Protein AF-A0A3M2DIX0-F1 (afdb_monomer_lite)

Sequence (133 aa):
TVSFRIIEAATAKVVYTDTVKASKEVTGRSVEGITIGEYHQPSEFARLPTDLELLDTLASSVAVRVGDQLLARFKDVDLSYQQKSTALAKLGNLEDAAEYQAWATVIRKRKGVLAEHEPEQLRELALKALLGR

Structure (mmCIF, N/CA/C/O backbone):
data_AF-A0A3M2DIX0-F1
#
_entry.id   AF-A0A3M2DIX0-F1
#
loop_
_atom_site.group_PDB
_atom_site.id
_atom_site.type_symbol
_atom_site.label_atom_id
_atom_site.label_alt_id
_atom_site.label_comp_id
_atom_site.label_asym_id
_atom_site.label_entity_id
_atom_site.label_seq_id
_atom_site.pdbx_PDB_ins_code
_atom_site.Cartn_x
_atom_site.Cartn_y
_atom_site.Cartn_z
_atom_site.occupancy
_atom_site.B_iso_or_equiv
_atom_site.auth_seq_id
_atom_site.auth_comp_id
_atom_site.auth_asym_id
_atom_site.auth_atom_id
_atom_site.pdbx_PDB_model_num
ATOM 1 N N . THR A 1 1 ? -1.992 5.115 17.889 1.00 88.50 1 THR A N 1
ATOM 2 C CA . THR A 1 1 ? -1.085 5.542 16.800 1.00 88.50 1 THR A CA 1
ATOM 3 C C . THR A 1 1 ? -0.202 4.385 16.423 1.00 88.50 1 THR A C 1
ATOM 5 O O . THR A 1 1 ? 0.314 3.744 17.327 1.00 88.50 1 THR A O 1
ATOM 8 N N . VAL A 1 2 ? -0.037 4.115 15.131 1.00 91.75 2 VAL A N 1
ATOM 9 C CA . VAL A 1 2 ? 0.839 3.053 14.620 1.00 91.75 2 VAL A CA 1
ATOM 10 C C . VAL A 1 2 ? 1.719 3.638 13.527 1.00 91.75 2 VAL A C 1
ATOM 12 O O . VAL A 1 2 ? 1.214 4.290 12.617 1.00 91.75 2 VAL A O 1
ATOM 15 N N . SER A 1 3 ? 3.024 3.407 13.618 1.00 92.94 3 SER A N 1
ATOM 16 C CA . SER A 1 3 ? 3.991 3.782 12.585 1.00 92.94 3 SER A CA 1
ATOM 17 C C . SER A 1 3 ? 4.479 2.533 11.868 1.00 92.94 3 SER A C 1
ATOM 19 O O . SER A 1 3 ? 4.751 1.521 12.513 1.00 92.94 3 SER A O 1
ATOM 21 N N . PHE A 1 4 ? 4.608 2.603 10.547 1.00 91.56 4 PHE A N 1
ATOM 22 C CA . PHE A 1 4 ? 5.074 1.484 9.734 1.00 91.56 4 PHE A CA 1
ATOM 23 C C . PHE A 1 4 ? 6.090 1.939 8.688 1.00 91.56 4 PHE A C 1
ATOM 25 O O . PHE A 1 4 ? 6.190 3.119 8.342 1.00 91.56 4 PHE A O 1
ATOM 32 N N . ARG A 1 5 ? 6.885 0.981 8.206 1.00 92.94 5 ARG A N 1
ATOM 33 C CA . ARG A 1 5 ? 7.933 1.199 7.206 1.00 92.94 5 ARG A CA 1
ATOM 34 C C . ARG A 1 5 ? 7.901 0.089 6.170 1.00 92.94 5 ARG A C 1
ATOM 36 O O . ARG A 1 5 ? 7.617 -1.056 6.505 1.00 92.94 5 ARG A O 1
ATOM 43 N N . ILE A 1 6 ? 8.237 0.436 4.933 1.00 88.81 6 ILE A N 1
ATOM 44 C CA . ILE A 1 6 ? 8.449 -0.521 3.845 1.00 88.81 6 ILE A CA 1
ATOM 45 C C . ILE A 1 6 ? 9.943 -0.563 3.565 1.00 88.81 6 ILE A C 1
ATOM 47 O O . ILE A 1 6 ? 10.567 0.482 3.350 1.00 88.81 6 ILE A O 1
ATOM 51 N N . ILE A 1 7 ? 10.505 -1.766 3.581 1.00 89.38 7 ILE A N 1
ATOM 52 C CA . ILE A 1 7 ? 11.936 -2.009 3.433 1.00 89.38 7 ILE A CA 1
ATOM 53 C C . ILE A 1 7 ? 12.148 -2.871 2.192 1.00 89.38 7 ILE A C 1
ATOM 55 O O . ILE A 1 7 ? 11.463 -3.874 1.996 1.00 89.38 7 ILE A O 1
ATOM 59 N N . GLU A 1 8 ? 13.090 -2.470 1.347 1.00 85.44 8 GLU A N 1
ATOM 60 C CA . GLU A 1 8 ? 13.541 -3.278 0.222 1.00 85.44 8 GLU A CA 1
ATOM 61 C C . GLU A 1 8 ? 14.343 -4.472 0.750 1.00 85.44 8 GLU A C 1
ATOM 63 O O . GLU A 1 8 ? 15.377 -4.300 1.394 1.00 85.44 8 GLU A O 1
ATOM 68 N N . ALA A 1 9 ? 13.862 -5.689 0.486 1.00 86.81 9 ALA A N 1
ATOM 69 C CA . ALA A 1 9 ? 14.427 -6.904 1.074 1.00 86.81 9 ALA A CA 1
ATOM 70 C C . ALA A 1 9 ? 15.894 -7.148 0.679 1.00 86.81 9 ALA A C 1
ATOM 72 O O . ALA A 1 9 ? 16.671 -7.631 1.495 1.00 86.81 9 ALA A O 1
ATOM 73 N N . ALA A 1 10 ? 16.281 -6.793 -0.550 1.00 85.81 10 ALA A N 1
ATOM 74 C CA . ALA A 1 10 ? 17.628 -7.041 -1.062 1.00 85.81 10 ALA A CA 1
ATOM 75 C C . ALA A 1 10 ? 18.688 -6.095 -0.472 1.00 85.81 10 ALA A C 1
ATOM 77 O O . ALA A 1 10 ? 19.836 -6.489 -0.295 1.00 85.81 10 ALA A O 1
ATOM 78 N N . THR A 1 11 ? 18.315 -4.849 -0.173 1.00 89.69 11 THR A N 1
ATOM 79 C CA . THR A 1 11 ? 19.261 -3.783 0.205 1.00 89.69 11 THR A CA 1
ATOM 80 C C . THR A 1 11 ? 19.103 -3.328 1.656 1.00 89.69 11 THR A C 1
ATOM 82 O O . THR A 1 11 ? 19.883 -2.502 2.126 1.00 89.69 11 THR A O 1
ATOM 85 N N . ALA A 1 12 ? 18.066 -3.807 2.352 1.00 89.50 12 ALA A N 1
ATOM 86 C CA . ALA A 1 12 ? 17.600 -3.296 3.643 1.00 89.50 12 ALA A CA 1
ATOM 87 C C . ALA A 1 12 ? 17.283 -1.784 3.644 1.00 89.50 12 ALA A C 1
ATOM 89 O O . ALA A 1 12 ? 17.138 -1.162 4.701 1.00 89.50 12 ALA A O 1
ATOM 90 N N . LYS A 1 13 ? 17.141 -1.168 2.465 1.00 89.31 13 LYS A N 1
ATOM 91 C CA . LYS A 1 13 ? 16.857 0.258 2.333 1.00 89.31 13 LYS A CA 1
ATOM 92 C C . LYS A 1 13 ? 15.404 0.545 2.692 1.00 89.31 13 LYS A C 1
ATOM 94 O O . LYS A 1 13 ? 14.485 -0.084 2.169 1.00 89.31 13 LYS A O 1
ATOM 99 N N . VAL A 1 14 ? 15.182 1.546 3.542 1.00 88.31 14 VAL A N 1
ATOM 100 C CA . VAL A 1 14 ? 13.834 2.062 3.811 1.00 88.31 14 VAL A CA 1
ATOM 101 C C . VAL A 1 14 ? 13.341 2.801 2.570 1.00 88.31 14 VAL A C 1
ATOM 103 O O . VAL A 1 14 ? 13.897 3.824 2.176 1.00 88.31 14 VAL A O 1
ATOM 106 N N . VAL A 1 15 ? 12.289 2.270 1.956 1.00 85.38 15 VAL A N 1
ATOM 107 C CA . VAL A 1 15 ? 11.670 2.834 0.749 1.00 85.38 15 VAL A CA 1
ATOM 108 C C . VAL A 1 15 ? 10.540 3.792 1.118 1.00 85.38 15 VAL A C 1
ATOM 110 O O . VAL A 1 15 ? 10.241 4.724 0.373 1.00 85.38 15 VAL A O 1
ATOM 113 N N . TYR A 1 16 ? 9.900 3.568 2.268 1.00 86.94 16 TYR A N 1
ATOM 114 C CA . TYR A 1 16 ? 8.759 4.358 2.716 1.00 86.94 16 TYR A CA 1
ATOM 115 C C . TYR A 1 16 ? 8.579 4.283 4.234 1.00 86.94 16 TYR A C 1
ATOM 117 O O . TYR A 1 16 ? 8.907 3.275 4.861 1.00 86.94 16 TYR A O 1
ATOM 125 N N . THR A 1 17 ? 8.056 5.352 4.827 1.00 92.62 17 THR A N 1
ATOM 126 C CA . THR A 1 17 ? 7.681 5.438 6.244 1.00 92.62 17 THR A CA 1
ATOM 127 C C . THR A 1 17 ? 6.416 6.270 6.352 1.00 92.62 17 THR A C 1
ATOM 129 O O . THR A 1 17 ? 6.352 7.340 5.751 1.00 92.62 17 THR A O 1
ATOM 132 N N . ASP A 1 18 ? 5.446 5.803 7.133 1.00 91.81 18 ASP A N 1
ATOM 133 C CA . ASP A 1 18 ? 4.234 6.565 7.432 1.00 91.81 18 ASP A CA 1
ATOM 134 C C . ASP A 1 18 ? 3.690 6.230 8.828 1.00 91.81 18 ASP A C 1
ATOM 136 O O . ASP A 1 18 ? 4.187 5.342 9.530 1.00 91.81 18 ASP A O 1
ATOM 140 N N . THR A 1 19 ? 2.706 7.002 9.283 1.00 92.88 19 THR A N 1
ATOM 141 C CA . THR A 1 19 ? 2.064 6.861 10.587 1.00 92.88 19 THR A CA 1
ATOM 142 C C . THR A 1 19 ? 0.558 7.057 10.484 1.00 92.88 19 THR A C 1
ATOM 144 O O . THR A 1 19 ? 0.076 8.105 10.066 1.00 92.88 19 THR A O 1
ATOM 147 N N . VAL A 1 20 ? -0.195 6.084 10.998 1.00 93.25 20 VAL A N 1
ATOM 148 C CA . VAL A 1 20 ? -1.653 6.138 11.103 1.00 93.25 20 VAL A CA 1
ATOM 149 C C . VAL A 1 20 ? -2.062 6.498 12.528 1.00 93.25 20 VAL A C 1
ATOM 151 O O . VAL A 1 20 ? -1.652 5.874 13.516 1.00 93.25 20 VAL A O 1
ATOM 154 N N . LYS A 1 21 ? -2.921 7.511 12.642 1.00 92.00 21 LYS A N 1
ATOM 155 C CA . LYS A 1 21 ? -3.571 7.911 13.893 1.00 92.00 21 LYS A CA 1
ATOM 156 C C . LYS A 1 21 ? -5.067 7.610 13.808 1.00 92.00 21 LYS A C 1
ATOM 158 O O . LYS A 1 21 ? -5.710 7.892 12.798 1.00 92.00 21 LYS A O 1
ATOM 163 N N . ALA A 1 22 ? -5.607 7.030 14.872 1.00 91.50 22 ALA A N 1
ATOM 164 C CA . ALA A 1 22 ? -7.030 6.778 15.042 1.00 91.50 22 ALA A CA 1
ATOM 165 C C . ALA A 1 22 ? -7.394 7.026 16.508 1.00 91.50 22 ALA A C 1
ATOM 167 O O . ALA A 1 22 ? -6.636 6.644 17.402 1.00 91.50 22 ALA A O 1
ATOM 168 N N . SER A 1 23 ? -8.532 7.675 16.724 1.00 90.38 23 SER A N 1
ATOM 169 C CA . SER A 1 23 ? -9.159 7.895 18.024 1.00 90.38 23 SER A CA 1
ATOM 170 C C . SER A 1 23 ? -10.649 7.603 17.891 1.00 90.38 23 SER A C 1
ATOM 172 O O . SER A 1 23 ? -11.228 7.768 16.814 1.00 90.38 23 SER A O 1
ATOM 174 N N . LYS A 1 24 ? -11.258 7.132 18.976 1.00 88.38 24 LYS A N 1
ATOM 175 C CA . LYS A 1 24 ? -12.688 6.857 19.054 1.00 88.38 24 LYS A CA 1
ATOM 176 C C . LYS A 1 24 ? -13.172 7.304 20.421 1.00 88.38 24 LYS A C 1
ATOM 178 O O . LYS A 1 24 ? -12.635 6.864 21.431 1.00 88.38 24 LYS A O 1
ATOM 183 N N . GLU A 1 25 ? -14.168 8.173 20.425 1.00 89.94 25 GLU A N 1
ATOM 184 C CA . GLU A 1 25 ? -14.875 8.584 21.632 1.00 89.94 25 GLU A CA 1
ATOM 185 C C . GLU A 1 25 ? -16.228 7.882 21.653 1.00 89.94 25 GLU A C 1
ATOM 187 O O . GLU A 1 25 ? -16.890 7.760 20.619 1.00 89.94 25 GLU A O 1
ATOM 192 N N . VAL A 1 26 ? -16.619 7.386 22.825 1.00 89.19 26 VAL A N 1
ATOM 193 C CA . VAL A 1 26 ? -17.929 6.771 23.030 1.00 89.19 26 VAL A CA 1
ATOM 194 C C . VAL A 1 26 ? -18.576 7.430 24.231 1.00 89.19 26 VAL A C 1
ATOM 196 O O . VAL A 1 26 ? -17.981 7.514 25.303 1.00 89.19 26 VAL A O 1
ATOM 199 N N . THR A 1 27 ? -19.797 7.909 24.033 1.00 89.12 27 THR A N 1
ATOM 200 C CA . THR A 1 27 ? -20.608 8.536 25.069 1.00 89.12 27 THR A CA 1
ATOM 201 C C . THR A 1 27 ? -21.839 7.685 25.334 1.00 89.12 27 THR A C 1
ATOM 203 O O . THR A 1 27 ? -22.372 7.019 24.447 1.00 89.12 27 THR A O 1
ATOM 206 N N . GLY A 1 28 ? -22.269 7.682 26.590 1.00 87.81 28 GLY A N 1
ATOM 207 C CA . GLY A 1 28 ? -23.419 6.928 27.061 1.00 87.81 28 GLY A CA 1
ATOM 208 C C . GLY A 1 28 ? -24.352 7.852 27.823 1.00 87.81 28 GLY A C 1
ATOM 209 O O . GLY A 1 28 ? -23.891 8.725 28.557 1.00 87.81 28 GLY A O 1
ATOM 210 N N . ARG A 1 29 ? -25.662 7.671 27.648 1.00 86.88 29 ARG A N 1
ATOM 211 C CA . ARG A 1 29 ? -26.680 8.391 28.414 1.00 86.88 29 ARG A CA 1
ATOM 212 C C . ARG A 1 29 ? -27.388 7.415 29.339 1.00 86.88 29 ARG A C 1
ATOM 214 O O . ARG A 1 29 ? -27.913 6.411 28.871 1.00 86.88 29 ARG A O 1
ATOM 221 N N . SER A 1 30 ? -27.407 7.742 30.624 1.00 89.06 30 SER A N 1
ATOM 222 C CA . SER A 1 30 ? -28.211 7.038 31.619 1.00 89.06 30 SER A CA 1
ATOM 223 C C . SER A 1 30 ? -29.362 7.931 32.064 1.00 89.06 30 SER A C 1
ATOM 225 O O . SER A 1 30 ? -29.221 9.154 32.142 1.00 89.06 30 SER A O 1
ATOM 227 N N . VAL A 1 31 ? -30.502 7.316 32.337 1.00 89.19 31 VAL A N 1
ATOM 228 C CA . VAL A 1 31 ? -31.704 7.948 32.863 1.00 89.19 31 VAL A CA 1
ATOM 229 C C . VAL A 1 31 ? -32.012 7.278 34.192 1.00 89.19 31 VAL A C 1
ATOM 231 O O . VAL A 1 31 ? -32.239 6.070 34.248 1.00 89.19 31 VAL A O 1
ATOM 234 N N . GLU A 1 32 ? -31.999 8.053 35.273 1.00 83.38 32 GLU A N 1
ATOM 235 C CA . GLU A 1 32 ? -32.465 7.554 36.563 1.00 83.38 32 GLU A CA 1
ATOM 236 C C . GLU A 1 32 ? -33.984 7.390 36.525 1.00 83.38 32 GLU A C 1
ATOM 238 O O . GLU A 1 32 ? -34.717 8.254 36.037 1.00 83.38 32 GLU A O 1
ATOM 243 N N . GLY A 1 33 ? -34.452 6.243 37.009 1.00 87.88 33 GLY A N 1
ATOM 244 C CA . GLY A 1 33 ? -35.874 5.963 37.097 1.00 87.88 33 GLY A CA 1
ATOM 245 C C . GLY A 1 33 ? -36.487 6.759 38.241 1.00 87.88 33 GLY A C 1
ATOM 246 O O . GLY A 1 33 ? -35.938 6.787 39.341 1.00 87.88 33 GLY A O 1
ATOM 247 N N . ILE A 1 34 ? -37.631 7.389 37.993 1.00 89.00 34 ILE A N 1
ATOM 248 C CA . ILE A 1 34 ? -38.376 8.143 39.002 1.00 89.00 34 ILE A CA 1
ATOM 249 C C . ILE A 1 34 ? -39.795 7.592 39.071 1.00 89.00 34 ILE A C 1
ATOM 251 O O . ILE A 1 34 ? -40.424 7.316 38.051 1.00 89.00 34 ILE A O 1
ATOM 255 N N . THR A 1 35 ? -40.291 7.439 40.297 1.00 86.69 35 THR A N 1
ATOM 256 C CA . THR A 1 35 ? -41.683 7.077 40.574 1.00 86.69 35 THR A CA 1
ATOM 257 C C . THR A 1 35 ? -42.331 8.174 41.411 1.00 86.69 35 THR A C 1
ATOM 259 O O . THR A 1 35 ? -41.836 8.482 42.494 1.00 86.69 35 THR A O 1
ATOM 262 N N . ILE A 1 36 ? -43.422 8.766 40.919 1.00 87.00 36 ILE A N 1
ATOM 263 C CA . ILE A 1 36 ? -44.207 9.788 41.631 1.00 87.00 36 ILE A CA 1
ATOM 264 C C . ILE A 1 36 ? -45.695 9.465 41.466 1.00 87.00 36 ILE A C 1
ATOM 266 O O . ILE A 1 36 ? -46.266 9.673 40.396 1.00 87.00 36 ILE A O 1
ATOM 270 N N . GLY A 1 37 ? -46.340 8.988 42.533 1.00 88.25 37 GLY A N 1
ATOM 271 C CA . GLY A 1 37 ? -47.742 8.561 42.478 1.00 88.25 37 GLY A CA 1
ATOM 272 C C . GLY A 1 37 ? -47.934 7.431 41.461 1.00 88.25 37 GLY A C 1
ATOM 273 O O . GLY A 1 37 ? -47.300 6.392 41.582 1.00 88.25 37 GLY A O 1
ATOM 274 N N . GLU A 1 38 ? -48.769 7.664 40.448 1.00 88.00 38 GLU A N 1
ATOM 275 C CA . GLU A 1 38 ? -49.006 6.742 39.322 1.00 88.00 38 GLU A CA 1
ATOM 276 C C . GLU A 1 38 ? -47.950 6.871 38.199 1.00 88.00 38 GLU A C 1
ATOM 278 O O . GLU A 1 38 ? -47.893 6.039 37.294 1.00 88.00 38 GLU A O 1
ATOM 283 N N . TYR A 1 39 ? -47.111 7.918 38.209 1.00 83.94 39 TYR A N 1
ATOM 284 C CA . TYR A 1 39 ? -46.089 8.117 37.180 1.00 83.94 39 TYR A CA 1
ATOM 285 C C . TYR A 1 39 ? -44.869 7.240 37.455 1.00 83.94 39 TYR A C 1
ATOM 287 O O . TYR A 1 39 ? -44.196 7.406 38.474 1.00 83.94 39 TYR A O 1
ATOM 295 N N . HIS A 1 40 ? -44.555 6.361 36.505 1.00 84.50 40 HIS A N 1
ATOM 296 C CA . HIS A 1 40 ? -43.377 5.504 36.522 1.00 84.50 40 HIS A CA 1
ATOM 297 C C . HIS A 1 40 ? -42.512 5.749 35.288 1.00 84.50 40 HIS A C 1
ATOM 299 O O . HIS A 1 40 ? -42.907 5.451 34.161 1.00 84.50 40 HIS A O 1
ATOM 305 N N . GLN A 1 41 ? -41.292 6.224 35.519 1.00 88.94 41 GLN A N 1
ATOM 306 C CA . GLN A 1 41 ? -40.237 6.250 34.520 1.00 88.94 41 GLN A CA 1
ATOM 307 C C . GLN A 1 41 ? -39.210 5.162 34.859 1.00 88.94 41 GLN A C 1
ATOM 309 O O . GLN A 1 41 ? -38.610 5.223 35.936 1.00 88.94 41 GLN A O 1
ATOM 314 N N . PRO A 1 42 ? -39.001 4.159 33.986 1.00 86.88 42 PRO A N 1
ATOM 315 C CA . PRO A 1 42 ? -37.995 3.134 34.221 1.00 86.88 42 PRO A CA 1
ATOM 316 C C . PRO A 1 42 ? -36.589 3.730 34.128 1.00 86.88 42 PRO A C 1
ATOM 318 O O . PRO A 1 42 ? -36.345 4.669 33.367 1.00 86.88 42 PRO A O 1
ATOM 321 N N . SER A 1 43 ? -35.663 3.171 34.905 1.00 87.19 43 SER A N 1
ATOM 322 C CA . SER A 1 43 ? -34.249 3.494 34.768 1.00 87.19 43 SER A CA 1
ATOM 323 C C . SER A 1 43 ? -33.677 2.871 33.497 1.00 87.19 43 SER A C 1
ATOM 325 O O . SER A 1 43 ? -33.975 1.728 33.147 1.00 87.19 43 SER A O 1
ATOM 327 N N . GLU A 1 44 ? -32.813 3.622 32.824 1.00 89.50 44 GLU A N 1
ATOM 328 C CA . GLU A 1 44 ? -32.042 3.157 31.677 1.00 89.50 44 GLU A CA 1
ATOM 329 C C . GLU A 1 44 ? -30.565 3.431 31.951 1.00 89.50 44 GLU A C 1
ATOM 331 O O . GLU A 1 44 ? -30.168 4.568 32.199 1.00 89.50 44 GLU A O 1
ATOM 336 N N . PHE A 1 45 ? -29.736 2.392 31.927 1.00 86.25 45 PHE A N 1
ATOM 337 C CA . PHE A 1 45 ? -28.295 2.536 32.114 1.00 86.25 45 PHE A CA 1
ATOM 338 C C . PHE A 1 45 ? -27.585 2.455 30.771 1.00 86.25 45 PHE A C 1
ATOM 340 O O . PHE A 1 45 ? -27.802 1.515 30.000 1.00 86.25 45 PHE A O 1
ATOM 347 N N . ALA A 1 46 ? -26.693 3.413 30.520 1.00 87.88 46 ALA A N 1
ATOM 348 C CA . ALA A 1 46 ? -25.839 3.389 29.349 1.00 87.88 46 ALA A CA 1
ATOM 349 C C . ALA A 1 46 ? -25.018 2.096 29.306 1.00 87.88 46 ALA A C 1
ATOM 351 O O . ALA A 1 46 ? -24.271 1.782 30.234 1.00 87.88 46 ALA A O 1
ATOM 352 N N . ARG A 1 47 ? -25.112 1.371 28.191 1.00 86.12 47 ARG A N 1
ATOM 353 C CA . ARG A 1 47 ? -24.222 0.248 27.895 1.00 86.12 47 ARG A CA 1
ATOM 354 C C . ARG A 1 47 ? -23.063 0.755 27.063 1.00 86.12 47 ARG A C 1
ATOM 356 O O . ARG A 1 47 ? -23.156 0.846 25.841 1.00 86.12 47 ARG A O 1
ATOM 363 N N . LEU A 1 48 ? -21.995 1.134 27.750 1.00 91.06 48 LEU A N 1
ATOM 364 C CA . LEU A 1 48 ? -20.743 1.456 27.089 1.00 91.06 48 LEU A CA 1
ATOM 365 C C . LEU A 1 48 ? -20.017 0.160 26.702 1.00 91.06 48 LEU A C 1
ATOM 367 O O . LEU A 1 48 ? -20.060 -0.805 27.469 1.00 91.06 48 LEU A O 1
ATOM 371 N N . PRO A 1 49 ? -19.363 0.132 25.530 1.00 90.75 49 PRO A N 1
ATOM 372 C CA . PRO A 1 49 ? -18.470 -0.955 25.177 1.00 90.75 49 PRO A CA 1
ATOM 373 C C . PRO A 1 49 ? -17.304 -1.002 26.161 1.00 90.75 49 PRO A C 1
ATOM 375 O O . PRO A 1 49 ? -16.849 0.022 26.673 1.00 90.75 49 PRO A O 1
ATOM 378 N N . THR A 1 50 ? -16.818 -2.207 26.401 1.00 92.94 50 THR A N 1
ATOM 379 C CA . THR A 1 50 ? -15.623 -2.443 27.205 1.00 92.94 50 THR A CA 1
ATOM 380 C C . THR A 1 50 ? -14.376 -1.912 26.500 1.00 92.94 50 THR A C 1
ATOM 382 O O . THR A 1 50 ? -14.334 -1.785 25.273 1.00 92.94 50 THR A O 1
ATOM 385 N N . ASP A 1 51 ? -13.311 -1.675 27.266 1.00 92.50 51 ASP A N 1
ATOM 386 C CA . ASP A 1 51 ? -12.010 -1.286 26.713 1.00 92.50 51 ASP A CA 1
ATOM 387 C C . ASP A 1 51 ? -11.501 -2.295 25.675 1.00 92.50 51 ASP A C 1
ATOM 389 O O . ASP A 1 51 ? -10.915 -1.902 24.670 1.00 92.50 51 ASP A O 1
ATOM 393 N N . LEU A 1 52 ? -11.768 -3.592 25.874 1.00 93.31 52 LEU A N 1
ATOM 394 C CA . LEU A 1 52 ? -11.391 -4.641 24.927 1.00 93.31 52 LEU A CA 1
ATOM 395 C C . LEU A 1 52 ? -12.116 -4.470 23.582 1.00 93.31 52 LEU A C 1
ATOM 397 O O . LEU A 1 52 ? -11.478 -4.501 22.534 1.00 93.31 52 LEU A O 1
ATOM 401 N N . GLU A 1 53 ? -13.430 -4.238 23.604 1.00 92.12 53 GLU A N 1
ATOM 402 C CA . GLU A 1 53 ? -14.233 -4.000 22.394 1.00 92.12 53 GLU A CA 1
ATOM 403 C C . GLU A 1 53 ? -13.828 -2.693 21.693 1.00 92.12 53 GLU A C 1
ATOM 405 O O . GLU A 1 53 ? -13.788 -2.602 20.458 1.00 92.12 53 GLU A O 1
ATOM 410 N N . LEU A 1 54 ? -13.485 -1.663 22.470 1.00 93.25 54 LEU A N 1
ATOM 411 C CA . LEU A 1 54 ? -12.953 -0.411 21.942 1.00 93.25 54 LEU A CA 1
ATOM 412 C C . LEU A 1 54 ? -11.599 -0.619 21.264 1.00 93.25 54 LEU A C 1
ATOM 414 O O . LEU A 1 54 ? -11.403 -0.135 20.149 1.00 93.25 54 LEU A O 1
ATOM 418 N N . LEU A 1 55 ? -10.686 -1.354 21.897 1.00 92.50 55 LEU A N 1
ATOM 419 C CA . LEU A 1 55 ? -9.369 -1.658 21.345 1.00 92.50 55 LEU A CA 1
ATOM 420 C C . LEU A 1 55 ? -9.461 -2.516 20.085 1.00 92.50 55 LEU A C 1
ATOM 422 O O . LEU A 1 55 ? -8.776 -2.207 19.115 1.00 92.50 55 LEU A O 1
ATOM 426 N N . ASP A 1 56 ? -10.321 -3.534 20.063 1.00 93.94 56 ASP A N 1
ATOM 427 C CA . ASP A 1 56 ? -10.499 -4.407 18.898 1.00 93.94 56 ASP A CA 1
ATOM 428 C C . ASP A 1 56 ? -11.052 -3.635 17.690 1.00 93.94 56 ASP A C 1
ATOM 430 O O . ASP A 1 56 ? -10.513 -3.698 16.577 1.00 93.94 56 ASP A O 1
ATOM 434 N N . THR A 1 57 ? -12.061 -2.787 17.923 1.00 91.56 57 THR A N 1
ATOM 435 C CA . THR A 1 57 ? -12.583 -1.910 16.866 1.00 91.56 57 THR A CA 1
ATOM 436 C C . THR A 1 57 ? -11.546 -0.891 16.391 1.00 91.56 57 THR A C 1
ATOM 438 O O . THR A 1 57 ? -11.451 -0.624 15.188 1.00 91.56 57 THR A O 1
ATOM 441 N N . LEU A 1 58 ? -10.733 -0.338 17.295 1.00 93.44 58 LEU A N 1
ATOM 442 C CA . LEU A 1 58 ? -9.671 0.600 16.932 1.00 93.44 58 LEU A CA 1
ATOM 443 C C . LEU A 1 58 ? -8.547 -0.091 16.146 1.00 93.44 58 LEU A C 1
ATOM 445 O O . LEU A 1 58 ? -8.087 0.450 15.141 1.00 93.44 58 LEU A O 1
ATOM 449 N N . ALA A 1 59 ? -8.133 -1.287 16.565 1.00 92.56 59 ALA A N 1
ATOM 450 C CA . ALA A 1 59 ? -7.115 -2.091 15.899 1.00 92.56 59 ALA A CA 1
ATOM 451 C C . ALA A 1 59 ? -7.552 -2.460 14.479 1.00 92.56 59 ALA A C 1
ATOM 453 O O . ALA A 1 59 ? -6.811 -2.209 13.527 1.00 92.56 59 ALA A O 1
ATOM 454 N N . SER A 1 60 ? -8.786 -2.945 14.326 1.00 94.00 60 SER A N 1
ATOM 455 C CA . SER A 1 60 ? -9.385 -3.242 13.024 1.00 94.00 60 SER A CA 1
ATOM 456 C C . SER A 1 60 ? -9.424 -2.003 12.125 1.00 94.00 60 SER A C 1
ATOM 458 O O . SER A 1 60 ? -8.991 -2.051 10.973 1.00 94.00 60 SER A O 1
ATOM 460 N N . SER A 1 61 ? -9.851 -0.851 12.658 1.00 93.12 61 SER A N 1
ATOM 461 C CA . SER A 1 61 ? -9.857 0.405 11.899 1.00 93.12 61 SER A CA 1
ATOM 462 C C . SER A 1 61 ? -8.456 0.843 11.467 1.00 93.12 61 SER A C 1
ATOM 464 O O . SER A 1 61 ? -8.303 1.374 10.366 1.00 93.12 61 SER A O 1
ATOM 466 N N . VAL A 1 62 ? -7.444 0.682 12.322 1.00 94.50 62 VAL A N 1
ATOM 467 C CA . VAL A 1 62 ? -6.061 1.037 11.982 1.00 94.50 62 VAL A CA 1
ATOM 468 C C . VAL A 1 62 ? -5.511 0.082 10.927 1.00 94.50 62 VAL A C 1
ATOM 470 O O . VAL A 1 62 ? -4.891 0.549 9.976 1.00 94.50 62 VAL A O 1
ATOM 473 N N . ALA A 1 63 ? -5.778 -1.220 11.045 1.00 93.62 63 ALA A N 1
ATOM 474 C CA . ALA A 1 63 ? -5.342 -2.226 10.081 1.00 93.62 63 ALA A CA 1
ATOM 475 C C . ALA A 1 63 ? -5.900 -1.954 8.676 1.00 93.62 63 ALA A C 1
ATOM 477 O O . ALA A 1 63 ? -5.134 -1.947 7.713 1.00 93.62 63 ALA A O 1
ATOM 478 N N . VAL A 1 64 ? -7.199 -1.644 8.565 1.00 94.56 64 VAL A N 1
ATOM 479 C CA . VAL A 1 64 ? -7.825 -1.262 7.287 1.00 94.56 64 VAL A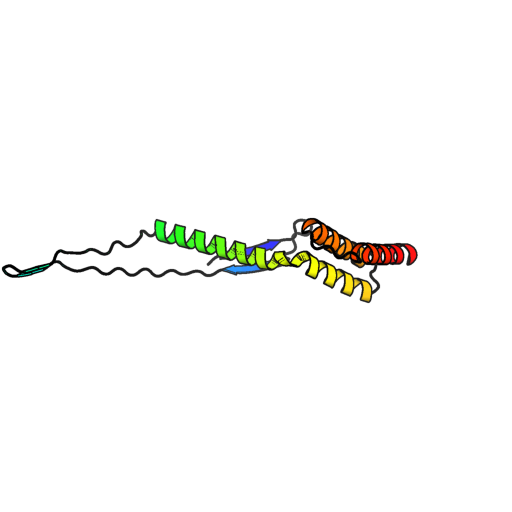 CA 1
ATOM 480 C C . VAL A 1 64 ? -7.149 -0.023 6.701 1.00 94.56 64 VAL A C 1
ATOM 482 O O . VAL A 1 64 ? -6.722 -0.052 5.552 1.00 94.56 64 VAL A O 1
ATOM 485 N N . ARG A 1 65 ? -6.946 1.033 7.501 1.00 93.88 65 ARG A N 1
ATOM 486 C CA . ARG A 1 65 ? -6.291 2.269 7.032 1.00 93.88 65 ARG A CA 1
ATOM 487 C C . ARG A 1 65 ? -4.861 2.041 6.546 1.00 93.88 65 ARG A C 1
ATOM 489 O O . ARG A 1 65 ? -4.479 2.594 5.520 1.00 93.88 65 ARG A O 1
ATOM 496 N N . VAL A 1 66 ? -4.071 1.242 7.267 1.00 93.00 66 VAL A N 1
ATOM 497 C CA . VAL A 1 66 ? -2.716 0.867 6.828 1.00 93.00 66 VAL A CA 1
ATOM 498 C C . VAL A 1 66 ? -2.791 0.097 5.507 1.00 93.00 66 VAL A C 1
ATOM 500 O O . VAL A 1 66 ? -2.043 0.403 4.580 1.00 93.00 66 VAL A O 1
ATOM 503 N N . GLY A 1 67 ? -3.718 -0.858 5.390 1.00 91.69 67 GLY A N 1
ATOM 504 C CA . GLY A 1 67 ? -3.960 -1.610 4.158 1.00 91.69 67 GLY A CA 1
ATOM 505 C C . GLY A 1 67 ? -4.308 -0.712 2.970 1.00 91.69 67 GLY A C 1
ATOM 506 O O . GLY A 1 67 ? -3.691 -0.837 1.914 1.00 91.69 67 GLY A O 1
ATOM 507 N N . ASP A 1 68 ? -5.219 0.242 3.157 1.00 92.56 68 ASP A N 1
ATOM 508 C CA . ASP A 1 68 ? -5.629 1.194 2.122 1.00 92.56 68 ASP A CA 1
ATOM 509 C C . ASP A 1 68 ? -4.471 2.093 1.676 1.00 92.56 68 ASP A C 1
ATOM 511 O O . ASP A 1 68 ? -4.286 2.316 0.479 1.00 92.56 68 ASP A O 1
ATOM 515 N N . GLN A 1 69 ? -3.648 2.579 2.614 1.00 89.81 69 GLN A N 1
ATOM 516 C CA . GLN A 1 69 ? -2.457 3.370 2.288 1.00 89.81 69 GLN A CA 1
ATOM 517 C C . GLN A 1 69 ? -1.433 2.561 1.483 1.00 89.81 69 GLN A C 1
ATOM 519 O O . GLN A 1 69 ? -0.883 3.061 0.497 1.00 89.81 69 GLN A O 1
ATOM 524 N N . LEU A 1 70 ? -1.195 1.303 1.870 1.00 88.81 70 LEU A N 1
ATOM 525 C CA . LEU A 1 70 ? -0.322 0.400 1.122 1.00 88.81 70 LEU A CA 1
ATOM 526 C C . LEU A 1 70 ? -0.880 0.151 -0.282 1.00 88.81 70 LEU A C 1
ATOM 528 O O . LEU A 1 70 ? -0.156 0.298 -1.266 1.00 88.81 70 LEU A O 1
ATOM 532 N N . LEU A 1 71 ? -2.171 -0.164 -0.394 1.00 89.25 71 LEU A N 1
ATOM 533 C CA . LEU A 1 71 ? -2.821 -0.403 -1.677 1.00 89.25 71 LEU A CA 1
ATOM 534 C C . LEU A 1 71 ? -2.737 0.833 -2.577 1.00 89.25 71 LEU A C 1
ATOM 536 O O . LEU A 1 71 ? -2.319 0.715 -3.723 1.00 89.25 71 LEU A O 1
ATOM 540 N N . ALA A 1 72 ? -3.067 2.018 -2.061 1.00 86.88 72 ALA A N 1
ATOM 541 C CA . ALA A 1 72 ? -2.984 3.273 -2.803 1.00 86.88 72 ALA A CA 1
ATOM 542 C C . ALA A 1 72 ? -1.564 3.532 -3.323 1.00 86.88 72 ALA A C 1
ATOM 544 O O . ALA A 1 72 ? -1.387 3.966 -4.460 1.00 86.88 72 ALA A O 1
ATOM 545 N N . ARG A 1 73 ? -0.541 3.206 -2.524 1.00 83.50 73 ARG A N 1
ATOM 546 C CA . ARG A 1 73 ? 0.857 3.345 -2.933 1.00 83.50 73 ARG A CA 1
ATOM 547 C C . ARG A 1 73 ? 1.248 2.363 -4.035 1.00 83.50 73 ARG A C 1
ATOM 549 O O . ARG A 1 73 ? 1.992 2.742 -4.938 1.00 83.50 73 ARG A O 1
ATOM 556 N N . PHE A 1 74 ? 0.780 1.119 -3.953 1.00 83.19 74 PHE A N 1
ATOM 557 C CA . PHE A 1 74 ? 1.154 0.057 -4.889 1.00 83.19 74 PHE A CA 1
ATOM 558 C C . PHE A 1 74 ? 0.204 -0.099 -6.085 1.00 83.19 74 PHE A C 1
ATOM 560 O O . PHE A 1 74 ? 0.484 -0.880 -6.997 1.00 83.19 74 PHE A O 1
ATOM 567 N N . LYS A 1 75 ? -0.898 0.657 -6.122 1.00 85.19 75 LYS A N 1
ATOM 568 C CA . LYS A 1 75 ? -1.901 0.586 -7.189 1.00 85.19 75 LYS A CA 1
ATOM 569 C C . LYS A 1 75 ? -1.298 0.876 -8.561 1.00 85.19 75 LYS A C 1
ATOM 571 O O . LYS A 1 75 ? -1.570 0.133 -9.500 1.00 85.19 75 LYS A O 1
ATOM 576 N N . ASP A 1 76 ? -0.418 1.869 -8.648 1.00 87.25 76 ASP A N 1
ATOM 577 C CA . ASP A 1 76 ? 0.095 2.419 -9.910 1.00 87.25 76 ASP A CA 1
ATOM 578 C C . ASP A 1 76 ? 1.613 2.212 -10.080 1.00 87.25 76 ASP A C 1
ATOM 580 O O . ASP A 1 76 ? 2.339 3.043 -10.629 1.00 87.25 76 ASP A O 1
ATOM 584 N N . VAL A 1 77 ? 2.123 1.081 -9.584 1.00 88.31 77 VAL A N 1
ATOM 585 C CA . VAL A 1 77 ? 3.559 0.741 -9.633 1.00 88.31 77 VAL A CA 1
ATOM 586 C C . VAL A 1 77 ? 4.091 0.661 -11.063 1.00 88.31 77 VAL A C 1
ATOM 588 O O . VAL A 1 77 ? 5.226 1.056 -11.316 1.00 88.31 77 VAL A O 1
ATOM 591 N N . ASP A 1 78 ? 3.275 0.214 -12.014 1.00 91.00 78 ASP A N 1
ATOM 592 C CA . ASP A 1 78 ? 3.634 0.189 -13.430 1.00 91.00 78 ASP A CA 1
ATOM 593 C C . ASP A 1 78 ? 3.891 1.594 -13.992 1.00 91.00 78 ASP A C 1
ATOM 595 O O . ASP A 1 78 ? 4.870 1.786 -14.711 1.00 91.00 78 ASP A O 1
ATOM 599 N N . LEU A 1 79 ? 3.083 2.595 -13.614 1.00 91.25 79 LEU A N 1
ATOM 600 C CA . LEU A 1 79 ? 3.333 3.991 -13.989 1.00 91.25 79 LEU A CA 1
ATOM 601 C C . LEU A 1 79 ? 4.648 4.490 -13.385 1.00 91.25 79 LEU A C 1
ATOM 603 O O . LEU A 1 79 ? 5.433 5.140 -14.076 1.00 91.25 79 LEU A O 1
ATOM 607 N N . SER A 1 80 ? 4.930 4.146 -12.125 1.00 89.56 80 SER A N 1
ATOM 608 C CA . SER A 1 80 ? 6.195 4.515 -11.482 1.00 89.56 80 SER A CA 1
ATOM 609 C C . SER A 1 80 ? 7.408 3.908 -12.196 1.00 89.56 80 SER A C 1
ATOM 611 O O . SER A 1 80 ? 8.395 4.609 -12.431 1.00 89.56 80 SER A O 1
ATOM 613 N N . TYR A 1 81 ? 7.340 2.634 -12.587 1.00 92.44 81 TYR A N 1
ATOM 614 C CA . TYR A 1 81 ? 8.418 1.986 -13.331 1.00 92.44 81 TYR A CA 1
ATOM 615 C C . TYR A 1 81 ? 8.585 2.549 -14.744 1.00 92.44 81 TYR A C 1
ATOM 617 O O . TYR A 1 81 ? 9.715 2.815 -15.148 1.00 92.44 81 TYR A O 1
ATOM 625 N N . GLN A 1 82 ? 7.496 2.84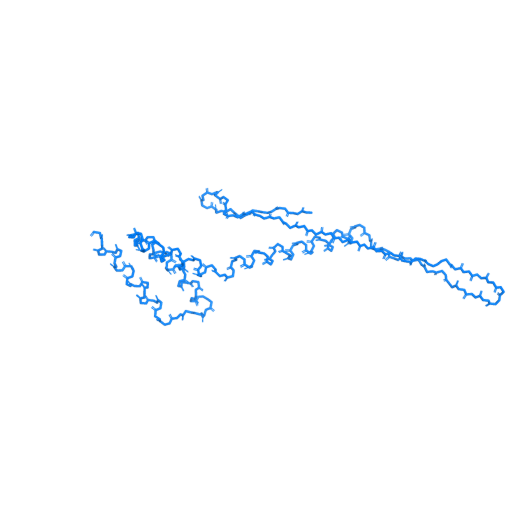7 -15.455 1.00 93.38 82 GLN A N 1
ATOM 626 C CA . GLN A 1 82 ? 7.580 3.504 -16.762 1.00 93.38 82 GLN A CA 1
ATOM 627 C C . GLN A 1 82 ? 8.228 4.896 -16.664 1.00 93.38 82 GLN A C 1
ATOM 629 O O . GLN A 1 82 ? 9.069 5.257 -17.489 1.00 93.38 82 GLN A O 1
ATOM 634 N N . GLN A 1 83 ? 7.876 5.686 -15.644 1.00 93.38 83 GLN A N 1
ATOM 635 C CA . GLN A 1 83 ? 8.487 6.999 -15.412 1.00 93.38 83 GLN A CA 1
ATOM 636 C C . GLN A 1 83 ? 9.992 6.886 -15.146 1.00 93.38 83 GLN A C 1
ATOM 638 O O . GLN A 1 83 ? 10.771 7.648 -15.723 1.00 93.38 83 GLN A O 1
ATOM 643 N N . LYS A 1 84 ? 10.412 5.915 -14.322 1.00 92.56 84 LYS A N 1
ATOM 644 C CA . LYS A 1 84 ? 11.835 5.628 -14.088 1.00 92.56 84 LYS A CA 1
ATOM 645 C C . LYS A 1 84 ? 12.551 5.212 -15.367 1.00 92.56 84 LYS A C 1
ATOM 647 O O . LYS A 1 84 ? 13.605 5.768 -15.657 1.00 92.56 84 LYS A O 1
ATOM 652 N N . SER A 1 85 ? 11.961 4.306 -16.146 1.00 94.50 85 SER A N 1
ATOM 653 C CA . SER A 1 85 ? 12.502 3.896 -17.444 1.00 94.50 85 SER A CA 1
ATOM 654 C C . SER A 1 85 ? 12.723 5.102 -18.359 1.00 94.50 85 SER A C 1
ATOM 656 O O . SER A 1 85 ? 13.817 5.310 -18.875 1.00 94.50 85 SER A O 1
ATOM 658 N N . THR A 1 86 ? 11.713 5.967 -18.476 1.00 93.88 86 THR A N 1
ATOM 659 C CA . THR A 1 86 ? 11.770 7.162 -19.328 1.00 93.88 86 THR A CA 1
ATOM 660 C C . THR A 1 86 ? 12.862 8.129 -18.867 1.0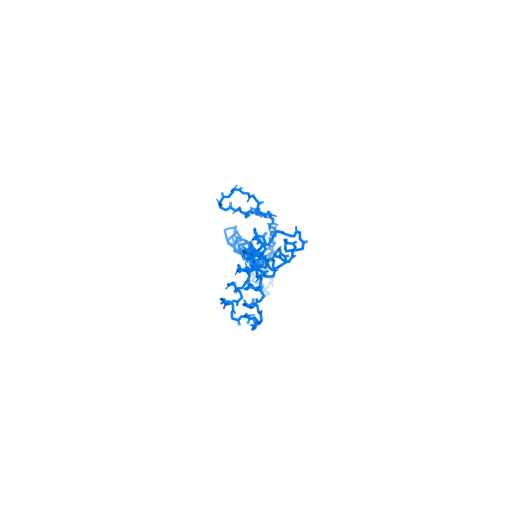0 93.88 86 THR A C 1
ATOM 662 O O . THR A 1 86 ? 13.564 8.715 -19.690 1.00 93.88 86 THR A O 1
ATOM 665 N N . ALA A 1 87 ? 13.019 8.310 -17.554 1.00 94.50 87 ALA A N 1
ATOM 666 C CA . ALA A 1 87 ? 14.069 9.149 -16.988 1.00 94.50 87 ALA A CA 1
ATOM 667 C C . ALA A 1 87 ? 15.468 8.579 -17.270 1.00 94.50 87 ALA A C 1
ATOM 669 O O . ALA A 1 87 ? 16.344 9.317 -17.711 1.00 94.50 87 ALA A O 1
ATOM 670 N N . LEU A 1 88 ? 15.666 7.272 -17.087 1.00 93.69 88 LEU A N 1
ATOM 671 C CA . LEU A 1 88 ? 16.943 6.597 -17.341 1.00 93.69 88 LEU A CA 1
ATOM 672 C C . LEU A 1 88 ? 17.309 6.593 -18.828 1.00 93.69 88 LEU A C 1
ATOM 674 O O . LEU A 1 88 ? 18.449 6.894 -19.175 1.00 93.69 88 LEU A O 1
ATOM 678 N N . ALA A 1 89 ? 16.328 6.378 -19.709 1.00 92.81 89 ALA A N 1
ATOM 679 C CA . ALA A 1 89 ? 16.526 6.441 -21.153 1.00 92.81 89 ALA A CA 1
ATOM 680 C C . ALA A 1 89 ? 17.008 7.829 -21.597 1.00 92.81 89 ALA A C 1
ATOM 682 O O . ALA A 1 89 ? 17.921 7.940 -22.412 1.00 92.81 89 ALA A O 1
ATOM 683 N N . LYS A 1 90 ? 16.444 8.900 -21.017 1.00 93.88 90 LYS A N 1
ATOM 684 C CA . LYS A 1 90 ? 16.885 10.284 -21.270 1.00 93.88 90 LYS A CA 1
ATOM 685 C C . LYS A 1 90 ? 18.304 10.560 -20.777 1.00 93.88 90 LYS A C 1
ATOM 687 O O . LYS A 1 90 ? 18.987 11.395 -21.357 1.00 93.88 90 LYS A O 1
ATOM 692 N N . LEU A 1 91 ? 18.737 9.873 -19.723 1.00 93.19 91 LEU A N 1
ATOM 693 C CA . LEU A 1 91 ? 20.098 9.958 -19.190 1.00 93.19 91 LEU A CA 1
ATOM 694 C C . LEU A 1 91 ? 21.095 9.076 -19.962 1.00 93.19 91 LEU A C 1
ATOM 696 O O . LEU A 1 91 ? 22.264 9.025 -19.593 1.00 93.19 91 LEU A O 1
ATOM 700 N N . GLY A 1 92 ? 20.653 8.373 -21.012 1.00 91.75 92 GLY A N 1
ATOM 701 C CA . GLY A 1 92 ? 21.486 7.454 -21.789 1.00 91.75 92 GLY A CA 1
ATOM 702 C C . GLY A 1 92 ? 21.745 6.111 -21.100 1.00 91.75 92 GLY A C 1
ATOM 703 O O . GLY A 1 92 ? 22.424 5.261 -21.668 1.00 91.75 92 GLY A O 1
ATOM 704 N N . ASN A 1 93 ? 21.177 5.880 -19.913 1.00 93.25 93 ASN A N 1
ATOM 705 C CA . ASN A 1 93 ? 21.250 4.593 -19.232 1.00 93.25 93 ASN A CA 1
ATOM 706 C C . ASN A 1 93 ? 20.162 3.659 -19.781 1.00 93.25 93 ASN A C 1
ATOM 708 O O . ASN A 1 93 ? 19.082 3.508 -19.207 1.00 93.25 93 ASN A O 1
ATOM 712 N N . LEU A 1 94 ? 20.436 3.099 -20.958 1.00 92.75 94 LEU A N 1
ATOM 713 C CA . LEU A 1 94 ? 19.475 2.301 -21.716 1.00 92.75 94 LEU A CA 1
ATOM 714 C C . LEU A 1 94 ? 19.249 0.902 -21.127 1.00 92.75 94 LEU A C 1
ATOM 716 O O . LEU A 1 94 ? 18.156 0.366 -21.287 1.00 92.75 94 LEU A O 1
ATOM 720 N N . GLU A 1 95 ? 20.245 0.328 -20.445 1.00 92.06 95 GLU A N 1
ATOM 721 C CA . GLU A 1 95 ? 20.151 -1.001 -19.824 1.00 92.06 95 GLU A CA 1
ATOM 722 C C . GLU A 1 95 ? 19.134 -0.989 -18.679 1.00 92.06 95 GLU A C 1
ATOM 724 O O . GLU A 1 95 ? 18.111 -1.675 -18.759 1.00 92.06 95 GLU A O 1
ATOM 729 N N . ASP A 1 96 ? 19.325 -0.102 -17.698 1.00 92.38 96 ASP A N 1
ATOM 730 C CA . ASP A 1 96 ? 18.374 0.043 -16.595 1.00 92.38 96 ASP A CA 1
ATOM 731 C C . ASP A 1 96 ? 17.009 0.523 -17.117 1.00 92.38 96 ASP A C 1
ATOM 733 O O . ASP A 1 96 ? 15.956 0.090 -16.646 1.00 92.38 96 ASP A O 1
ATOM 737 N N . ALA A 1 97 ? 16.988 1.402 -18.127 1.00 93.38 97 ALA A N 1
ATOM 738 C CA . ALA A 1 97 ? 15.734 1.848 -18.724 1.00 93.38 97 ALA A CA 1
ATOM 739 C C . ALA A 1 97 ? 14.926 0.691 -19.327 1.00 93.38 97 ALA A C 1
ATOM 741 O O . ALA A 1 97 ? 13.705 0.644 -19.141 1.00 93.38 97 ALA A O 1
ATOM 742 N N . ALA A 1 98 ? 15.580 -0.236 -20.031 1.00 94.19 98 ALA A N 1
ATOM 743 C CA . ALA A 1 98 ? 14.930 -1.413 -20.595 1.00 94.19 98 ALA A CA 1
ATOM 744 C C . ALA A 1 98 ? 14.404 -2.346 -19.493 1.00 94.19 98 ALA A C 1
ATOM 746 O O . ALA A 1 98 ? 13.277 -2.831 -19.597 1.00 94.19 98 ALA A O 1
ATOM 747 N N . GLU A 1 99 ? 15.160 -2.540 -18.410 1.00 93.44 99 GLU A N 1
ATOM 748 C CA . GLU A 1 99 ? 14.730 -3.353 -17.267 1.00 93.44 99 GLU A CA 1
ATOM 749 C C . GLU A 1 99 ? 13.482 -2.771 -16.583 1.00 93.44 99 GLU A C 1
ATOM 751 O O . GLU A 1 99 ? 12.467 -3.458 -16.429 1.00 93.44 99 GLU A O 1
ATOM 756 N N . TYR A 1 100 ? 13.501 -1.477 -16.252 1.00 93.94 100 TYR A N 1
ATOM 757 C CA . TYR A 1 100 ? 12.347 -0.801 -15.655 1.00 93.94 100 TYR A CA 1
ATOM 758 C C . TYR A 1 100 ? 11.122 -0.807 -16.582 1.00 93.94 100 TYR A C 1
ATOM 760 O O . TYR A 1 100 ? 9.990 -0.952 -16.108 1.00 93.94 100 TYR A O 1
ATOM 768 N N . GLN A 1 101 ? 11.326 -0.688 -17.899 1.00 95.06 101 GLN A N 1
ATOM 769 C CA . GLN A 1 101 ? 10.236 -0.808 -18.867 1.00 95.06 101 GLN A CA 1
ATOM 770 C C . GLN A 1 101 ? 9.6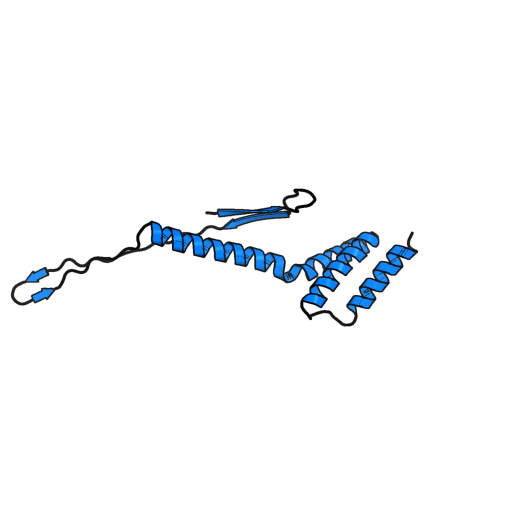61 -2.227 -18.869 1.00 95.06 101 GLN A C 1
ATOM 772 O O . GLN A 1 101 ? 8.442 -2.390 -18.856 1.00 95.06 101 GLN A O 1
ATOM 777 N N . ALA A 1 102 ? 10.514 -3.255 -18.817 1.00 94.06 102 ALA A N 1
ATOM 778 C CA . ALA A 1 102 ? 10.078 -4.646 -18.761 1.00 94.06 102 ALA A CA 1
ATOM 779 C C . ALA A 1 102 ? 9.210 -4.914 -17.524 1.00 94.06 102 ALA A C 1
ATOM 781 O O . ALA A 1 102 ? 8.154 -5.541 -17.639 1.00 94.06 102 ALA A O 1
ATOM 782 N N . TRP A 1 103 ? 9.595 -4.393 -16.354 1.00 93.88 103 TRP A N 1
ATOM 783 C CA . TRP A 1 103 ? 8.783 -4.503 -15.138 1.00 93.88 103 TRP A CA 1
ATOM 784 C C . TRP A 1 103 ? 7.406 -3.851 -15.299 1.00 93.88 103 TRP A C 1
ATOM 786 O O . TRP A 1 103 ? 6.396 -4.472 -14.956 1.00 93.88 103 TRP A O 1
ATOM 796 N N . ALA A 1 104 ? 7.336 -2.640 -15.864 1.00 93.44 104 ALA A N 1
ATOM 797 C CA . ALA A 1 104 ? 6.066 -1.965 -16.134 1.00 93.44 104 ALA A CA 1
ATOM 798 C C . ALA A 1 104 ? 5.168 -2.794 -17.073 1.00 93.44 104 ALA A C 1
ATOM 800 O O . ALA A 1 104 ? 4.007 -3.059 -16.749 1.00 93.44 104 ALA A O 1
ATOM 801 N N . THR A 1 105 ? 5.727 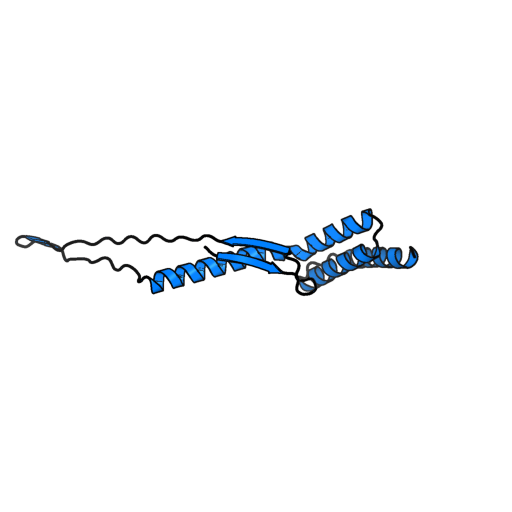-3.282 -18.185 1.00 93.88 105 THR A N 1
ATOM 802 C CA . THR A 1 105 ? 5.029 -4.111 -19.178 1.00 93.88 105 THR A CA 1
ATOM 803 C C . THR A 1 105 ? 4.508 -5.417 -18.571 1.00 93.88 105 THR A C 1
ATOM 805 O O . THR A 1 105 ? 3.352 -5.781 -18.793 1.00 93.88 105 THR A O 1
ATOM 808 N N . VAL A 1 106 ? 5.309 -6.125 -17.763 1.00 93.19 106 VAL A N 1
ATOM 809 C CA . VAL A 1 106 ? 4.883 -7.375 -17.103 1.00 93.19 106 VAL A CA 1
ATOM 810 C C . VAL A 1 106 ? 3.719 -7.124 -16.142 1.00 93.19 106 VAL A C 1
ATOM 812 O O . VAL A 1 106 ? 2.751 -7.890 -16.134 1.00 93.19 106 VAL A O 1
ATOM 815 N N . ILE A 1 107 ? 3.765 -6.035 -15.368 1.00 90.75 107 ILE A N 1
ATOM 816 C CA . ILE A 1 107 ? 2.678 -5.671 -14.451 1.00 90.75 107 ILE A CA 1
ATOM 817 C C . ILE A 1 107 ? 1.403 -5.332 -15.232 1.00 90.75 107 ILE A C 1
ATOM 819 O O . ILE A 1 107 ? 0.335 -5.844 -14.892 1.00 90.75 107 ILE A O 1
ATOM 823 N N . ARG A 1 108 ? 1.490 -4.536 -16.305 1.00 93.38 108 ARG A N 1
ATOM 824 C CA . ARG A 1 108 ? 0.332 -4.185 -17.151 1.00 93.38 108 ARG A CA 1
ATOM 825 C C . ARG A 1 108 ? -0.269 -5.384 -17.857 1.00 93.38 108 ARG A C 1
ATOM 827 O O . ARG A 1 108 ? -1.491 -5.517 -17.886 1.00 93.38 108 ARG A O 1
ATOM 834 N N . LYS A 1 109 ? 0.574 -6.297 -18.344 1.00 93.06 109 LYS A N 1
ATOM 835 C CA . LYS A 1 109 ? 0.136 -7.577 -18.908 1.00 93.06 109 LYS A CA 1
ATOM 836 C C . LYS A 1 109 ? -0.658 -8.380 -17.883 1.00 93.06 109 LYS A C 1
ATOM 838 O O . LYS A 1 109 ? -1.739 -8.863 -18.199 1.00 93.06 109 LYS A O 1
ATOM 843 N N . ARG A 1 110 ? -0.165 -8.477 -16.644 1.00 91.06 110 ARG A N 1
ATOM 84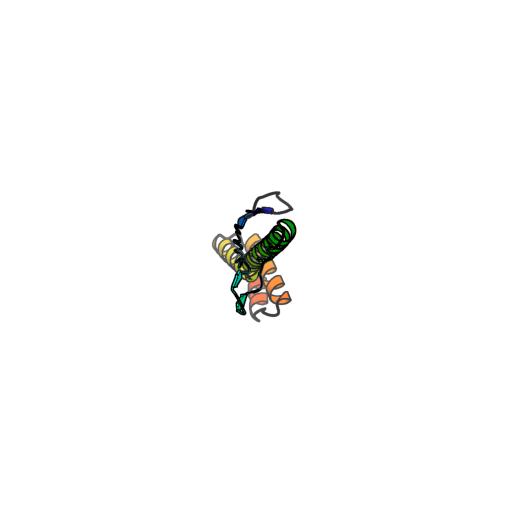4 C CA . ARG A 1 110 ? -0.858 -9.190 -15.559 1.00 91.06 110 ARG A CA 1
ATOM 845 C C . ARG A 1 110 ? -2.168 -8.510 -15.145 1.00 91.06 110 ARG A C 1
ATOM 847 O O . ARG A 1 110 ? -3.113 -9.200 -14.785 1.00 91.06 110 ARG A O 1
ATOM 854 N N . LYS A 1 111 ? -2.227 -7.177 -15.218 1.00 89.56 111 LYS A N 1
ATOM 855 C CA . LYS A 1 111 ? -3.440 -6.372 -14.998 1.00 89.56 111 LYS A CA 1
ATOM 856 C C . LYS A 1 111 ? -4.436 -6.424 -16.168 1.00 89.56 111 LYS A C 1
ATOM 858 O O . LYS A 1 111 ? -5.560 -5.968 -16.000 1.00 89.56 111 LYS A O 1
ATOM 863 N N . GLY A 1 112 ? -4.042 -6.935 -17.338 1.00 91.44 112 GLY A N 1
ATOM 864 C CA . GLY A 1 112 ? -4.876 -6.945 -18.545 1.00 91.44 112 GLY A CA 1
ATOM 865 C C . GLY A 1 112 ? -5.036 -5.576 -19.220 1.00 91.44 112 GLY A C 1
ATOM 866 O O . GLY A 1 112 ? -5.955 -5.398 -20.009 1.00 91.44 112 GLY A O 1
ATOM 867 N N . VAL A 1 113 ? -4.159 -4.612 -18.919 1.00 91.69 113 VAL A N 1
ATOM 868 C CA . VAL A 1 113 ? -4.217 -3.224 -19.433 1.00 91.69 113 VAL A CA 1
ATOM 869 C C . VAL A 1 113 ? -3.024 -2.882 -20.330 1.00 91.69 113 VAL A C 1
ATOM 871 O O . VAL A 1 113 ? -2.670 -1.719 -20.499 1.00 91.69 113 VAL A O 1
ATOM 874 N N . LEU A 1 114 ? -2.349 -3.902 -20.860 1.00 89.88 114 LEU A N 1
ATOM 875 C CA . LEU A 1 114 ? -1.190 -3.715 -21.723 1.00 89.88 114 LEU A CA 1
ATOM 876 C C . LEU A 1 114 ? -1.615 -3.089 -23.056 1.00 89.88 114 LEU A C 1
ATOM 878 O O . LEU A 1 114 ? -2.418 -3.674 -23.779 1.00 89.88 114 LEU A O 1
ATOM 882 N N . ALA A 1 115 ? -1.046 -1.932 -23.392 1.00 86.88 115 ALA A N 1
ATOM 883 C CA . ALA A 1 115 ? -1.256 -1.315 -24.695 1.00 86.88 115 ALA A CA 1
ATOM 884 C C . ALA A 1 115 ? -0.503 -2.083 -25.793 1.00 86.88 115 ALA A C 1
ATOM 886 O O . ALA A 1 115 ? 0.611 -2.562 -25.574 1.00 86.88 115 ALA A O 1
ATOM 887 N N . GLU A 1 116 ? -1.084 -2.152 -26.993 1.00 86.12 116 GLU A N 1
ATOM 888 C CA . GLU A 1 116 ? -0.541 -2.937 -28.114 1.00 86.12 116 GLU A CA 1
ATOM 889 C C . GLU A 1 116 ? 0.899 -2.557 -28.487 1.00 86.12 116 GLU A C 1
ATOM 891 O O . GLU A 1 116 ? 1.667 -3.413 -28.910 1.00 86.12 116 GLU A O 1
ATOM 896 N N . HIS A 1 117 ? 1.281 -1.290 -28.305 1.00 84.88 117 HIS A N 1
ATOM 897 C CA . HIS A 1 117 ? 2.571 -0.754 -28.754 1.00 84.88 117 HIS A CA 1
ATOM 898 C C . HIS A 1 117 ? 3.663 -0.831 -27.668 1.00 84.88 117 HIS A C 1
ATOM 900 O O . HIS A 1 117 ? 4.834 -0.567 -27.932 1.00 84.88 117 HIS A O 1
ATOM 906 N N . GLU A 1 118 ? 3.322 -1.194 -26.426 1.00 85.12 118 GLU A N 1
ATOM 907 C CA . GLU A 1 118 ? 4.313 -1.303 -25.344 1.00 85.12 118 GLU A CA 1
ATOM 908 C C . GLU A 1 118 ? 5.376 -2.394 -25.556 1.00 85.12 118 GLU A C 1
ATOM 910 O O . GLU A 1 118 ? 6.545 -2.136 -25.252 1.00 85.12 118 GLU A O 1
ATOM 915 N N . PRO A 1 119 ? 5.041 -3.594 -26.074 1.00 88.25 119 PRO A N 1
ATOM 916 C CA . PRO A 1 119 ? 6.042 -4.609 -26.394 1.00 88.25 119 PRO A CA 1
ATOM 917 C C . PRO A 1 119 ? 7.071 -4.130 -27.423 1.00 88.25 119 PRO A C 1
ATOM 919 O O . PRO A 1 119 ? 8.247 -4.483 -27.328 1.00 88.25 119 PRO A O 1
ATOM 922 N N . GLU A 1 120 ? 6.649 -3.309 -28.386 1.00 89.62 120 GLU A N 1
ATOM 923 C CA . GLU A 1 120 ? 7.537 -2.729 -29.395 1.00 89.62 120 GLU A CA 1
ATOM 924 C C . GLU A 1 120 ? 8.468 -1.685 -28.775 1.00 89.62 120 GLU A C 1
ATOM 926 O O . GLU A 1 120 ? 9.677 -1.749 -28.988 1.00 89.62 120 GLU A O 1
ATOM 931 N N . GLN A 1 121 ? 7.946 -0.804 -27.913 1.00 87.00 121 GLN A N 1
ATOM 932 C CA . GLN A 1 121 ? 8.758 0.171 -27.172 1.00 87.00 121 GLN A CA 1
ATOM 933 C C . GLN A 1 121 ? 9.831 -0.505 -26.310 1.00 87.00 121 GLN A C 1
ATOM 935 O O . GLN A 1 121 ? 10.987 -0.076 -26.299 1.00 87.00 121 GLN A O 1
ATOM 940 N N . LEU A 1 122 ? 9.467 -1.583 -25.608 1.00 91.00 122 LEU A N 1
ATOM 941 C CA . LEU A 1 122 ? 10.420 -2.377 -24.835 1.00 91.00 122 LEU A CA 1
ATOM 942 C C . LEU A 1 122 ? 11.484 -3.006 -25.743 1.00 91.00 122 LEU A C 1
ATOM 944 O O . LEU A 1 122 ? 12.673 -2.944 -25.430 1.00 91.00 122 LEU A O 1
ATOM 948 N N . ARG A 1 123 ? 11.072 -3.587 -26.876 1.00 91.19 123 ARG A N 1
ATOM 949 C CA . ARG A 1 123 ? 11.992 -4.187 -27.849 1.00 91.19 123 ARG A CA 1
ATOM 950 C C . ARG A 1 123 ? 12.976 -3.157 -28.399 1.00 91.19 123 ARG A C 1
ATOM 952 O O . ARG A 1 123 ? 14.163 -3.455 -28.483 1.00 91.19 123 ARG A O 1
ATOM 959 N N . GLU A 1 124 ? 12.515 -1.964 -28.759 1.00 91.06 124 GLU A N 1
ATOM 960 C CA . GLU A 1 124 ? 13.388 -0.892 -29.238 1.00 91.06 124 GLU A CA 1
ATOM 961 C C . GLU A 1 124 ? 14.409 -0.459 -28.185 1.00 91.06 124 GLU A C 1
ATOM 963 O O . GLU A 1 124 ? 15.592 -0.330 -28.500 1.00 91.06 124 GLU A O 1
ATOM 968 N N . LEU A 1 125 ? 13.969 -0.250 -26.941 1.00 89.12 125 LEU A N 1
ATOM 969 C CA . LEU A 1 125 ? 14.853 0.096 -25.824 1.00 89.12 125 LEU A CA 1
ATOM 970 C C . LEU A 1 125 ? 15.909 -0.988 -25.592 1.00 89.12 125 LEU A C 1
ATOM 972 O O . LEU A 1 125 ? 17.093 -0.671 -25.500 1.00 89.12 125 LEU A O 1
ATOM 976 N N . ALA A 1 126 ? 15.501 -2.258 -25.577 1.00 91.00 126 ALA A N 1
ATOM 977 C CA . ALA A 1 126 ? 16.408 -3.386 -25.402 1.00 91.00 126 ALA A CA 1
ATOM 978 C C . ALA A 1 126 ? 17.420 -3.507 -26.555 1.00 91.00 126 ALA A C 1
ATOM 980 O O . ALA A 1 126 ? 18.605 -3.728 -26.318 1.00 91.00 126 ALA A O 1
ATOM 981 N N . LEU A 1 127 ? 16.984 -3.313 -27.806 1.00 92.44 127 LEU A N 1
ATOM 982 C CA . LEU A 1 127 ? 17.882 -3.320 -28.964 1.00 92.44 127 LEU A CA 1
ATOM 983 C C . LEU A 1 127 ? 18.883 -2.164 -28.915 1.00 92.44 127 LEU A C 1
ATOM 985 O O . LEU A 1 127 ? 20.060 -2.376 -29.189 1.00 92.44 127 LEU A O 1
ATOM 989 N N . LYS A 1 128 ? 18.449 -0.958 -28.530 1.00 89.75 128 LYS A N 1
ATOM 990 C CA . LYS A 1 128 ? 19.350 0.192 -28.363 1.00 89.75 128 LYS A CA 1
ATOM 991 C C . LYS A 1 128 ? 20.355 -0.035 -27.232 1.00 89.75 128 LYS A C 1
ATOM 993 O O . LYS A 1 128 ? 21.516 0.317 -27.395 1.00 89.75 128 LYS A O 1
ATOM 998 N N . ALA A 1 129 ? 19.940 -0.658 -26.129 1.00 89.38 129 ALA A N 1
ATOM 999 C CA . ALA A 1 129 ? 20.844 -1.032 -25.042 1.00 89.38 129 ALA A CA 1
ATOM 1000 C C . ALA A 1 129 ? 21.896 -2.066 -25.485 1.00 89.38 129 ALA A C 1
ATOM 1002 O O . ALA A 1 129 ? 23.053 -1.975 -25.086 1.00 89.38 129 ALA A O 1
ATOM 1003 N N . LEU A 1 130 ? 21.512 -3.024 -26.337 1.00 87.38 130 LEU A N 1
ATOM 1004 C CA . LEU A 1 130 ? 22.415 -4.051 -26.869 1.00 87.38 130 LEU A CA 1
ATOM 1005 C C . LEU A 1 130 ? 23.380 -3.519 -27.938 1.00 87.38 130 LEU A C 1
ATOM 1007 O O . LEU A 1 130 ? 24.536 -3.927 -27.960 1.00 87.38 130 LEU A O 1
ATOM 1011 N N . LEU A 1 131 ? 22.907 -2.641 -28.827 1.00 83.06 131 LEU A N 1
ATOM 1012 C CA . LEU A 1 131 ? 23.687 -2.082 -29.941 1.00 83.06 131 LEU A CA 1
ATOM 1013 C C . LEU A 1 131 ? 24.531 -0.863 -29.547 1.00 83.06 131 LEU A C 1
ATOM 1015 O O . LEU A 1 131 ? 25.435 -0.492 -30.286 1.00 83.06 131 LEU A O 1
ATOM 1019 N N . GLY A 1 132 ? 24.216 -0.217 -28.422 1.00 66.12 132 GLY A N 1
ATOM 1020 C CA . GLY A 1 132 ? 24.968 0.912 -27.871 1.00 66.12 132 GLY A CA 1
ATOM 1021 C C . GLY A 1 132 ? 26.173 0.517 -27.009 1.00 66.12 132 GLY A C 1
ATOM 1022 O O . GLY A 1 132 ? 26.721 1.392 -26.340 1.00 66.12 132 GLY A O 1
ATOM 1023 N N . ARG A 1 133 ? 26.546 -0.771 -26.990 1.00 54.62 133 ARG A N 1
ATOM 1024 C CA . ARG A 1 133 ? 27.786 -1.282 -26.386 1.00 54.62 133 ARG A CA 1
ATOM 1025 C C . ARG A 1 133 ? 28.934 -1.292 -27.387 1.00 54.62 133 ARG A C 1
ATOM 1027 O O . ARG A 1 133 ? 28.679 -1.605 -28.569 1.00 54.62 133 ARG A O 1
#

pLDDT: mean 89.9, std 4.76, range [54.62, 95.06]

Secondary structure (DSSP, 8-state):
-EEEEEE-TTT--EEEEEEE----------B--EEETTEEE--B---PPPHHHHHHHHHHHHHHHHHHHHHHHHTTHHHHHHHHHHHHHHTT-HHHHHHHHHHHHHHHHHHT---TTHHHHHHHHHHHHHHT-

Radius of gyration: 28.32 Å; chains: 1; bounding box: 77×20×72 Å

Foldseek 3Di:
DDKDFDADPVPRDTPDIDDDDDDDDDDFDWDDWDDDPPDTDDTDGGDDDDPVVVVVVRVVVRVVVVVVVVCVVVVPVLVVLQVVLVVCVVVVNLVSSLVSLVVSQVVCVVVVNHDPCSVVVSVVSVVCNVVVD